Protein AF-A0A8J4UMD3-F1 (afdb_monomer_lite)

Radius of gyration: 13.03 Å; chains: 1; bounding box: 23×27×30 Å

Organism: Clarias magur (NCBI:txid1594786)

InterPro domains:
  IPR013320 Concanavalin A-like lectin/glucanase domain superfamily [SSF49899] (2-55)

pLDDT: mean 90.21, std 7.38, range [60.5, 97.12]

Foldseek 3Di:
DDPDDDDDPDQPDDDDDPADDDPPDDDDDDDDDDPDQKHWDDWHDDPVDIDTDMHD

Structure (mmCIF, N/CA/C/O backbone):
data_AF-A0A8J4UMD3-F1
#
_entry.id   AF-A0A8J4UMD3-F1
#
loop_
_atom_site.group_PDB
_atom_site.id
_atom_site.type_symbol
_atom_site.label_atom_id
_atom_site.label_alt_id
_atom_site.label_comp_id
_atom_site.label_asym_id
_atom_site.label_entity_id
_atom_site.label_seq_id
_atom_site.pdbx_PDB_ins_code
_atom_site.Cartn_x
_atom_site.Cartn_y
_atom_site.Cartn_z
_atom_site.occupancy
_atom_site.B_iso_or_equiv
_atom_site.auth_seq_id
_atom_site.auth_comp_id
_atom_site.auth_asym_id
_atom_site.auth_atom_id
_atom_site.pdbx_PDB_model_num
ATOM 1 N N . SER A 1 1 ? 8.130 13.659 14.793 1.00 60.50 1 SER A N 1
ATOM 2 C CA . SER A 1 1 ? 8.102 13.750 13.322 1.00 60.50 1 SER A CA 1
ATOM 3 C C . SER A 1 1 ? 8.702 12.470 12.775 1.00 60.50 1 SER A C 1
ATOM 5 O O . SER A 1 1 ? 9.785 12.117 13.228 1.00 60.50 1 SER A O 1
ATOM 7 N N . TYR A 1 2 ? 7.997 11.741 11.910 1.00 69.50 2 TYR A N 1
ATOM 8 C CA . TYR A 1 2 ? 8.573 10.596 11.197 1.00 69.50 2 TYR A CA 1
ATOM 9 C C . TYR A 1 2 ? 9.216 11.132 9.911 1.00 69.50 2 TYR A C 1
ATOM 11 O O . TYR A 1 2 ? 8.556 11.831 9.144 1.00 69.50 2 TYR A O 1
ATOM 19 N N . TRP A 1 3 ? 10.505 10.865 9.695 1.00 78.06 3 TRP A N 1
ATOM 20 C CA . TRP A 1 3 ? 11.198 11.233 8.458 1.00 78.06 3 TRP A CA 1
ATOM 21 C C . TRP A 1 3 ? 10.622 10.384 7.310 1.00 78.06 3 TRP A C 1
ATOM 23 O O . TRP A 1 3 ? 10.638 9.161 7.403 1.00 78.06 3 TRP A O 1
ATOM 33 N N . ASN A 1 4 ? 10.075 11.028 6.270 1.00 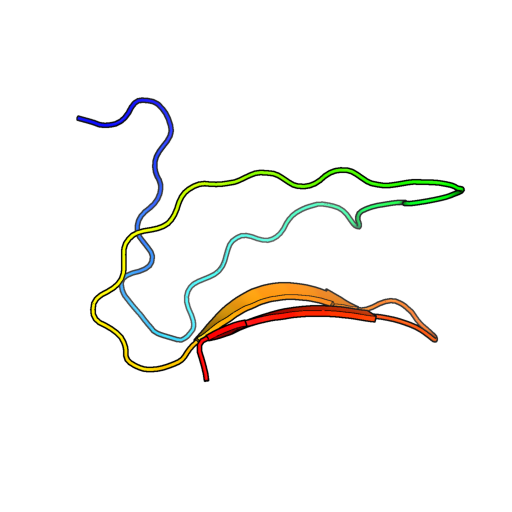86.12 4 ASN A N 1
ATOM 34 C CA . ASN A 1 4 ? 9.443 10.395 5.095 1.00 86.12 4 ASN A CA 1
ATOM 35 C C . ASN A 1 4 ? 8.099 9.676 5.340 1.00 86.12 4 ASN A C 1
ATOM 37 O O . ASN A 1 4 ? 7.837 8.628 4.756 1.00 86.12 4 ASN A O 1
ATOM 41 N N . ALA A 1 5 ? 7.227 10.244 6.175 1.00 92.12 5 ALA A N 1
ATOM 42 C CA . ALA A 1 5 ? 5.839 9.789 6.286 1.00 92.12 5 ALA A CA 1
ATOM 43 C C . ALA A 1 5 ? 4.892 10.593 5.377 1.00 92.12 5 ALA A C 1
ATOM 45 O O . ALA A 1 5 ? 5.069 11.797 5.192 1.00 92.12 5 ALA A O 1
ATOM 46 N N . ALA A 1 6 ? 3.848 9.929 4.879 1.00 93.62 6 ALA A N 1
ATOM 47 C CA . ALA A 1 6 ? 2.709 10.551 4.211 1.00 93.62 6 ALA A CA 1
ATOM 48 C C . ALA A 1 6 ? 1.417 10.224 4.975 1.00 93.62 6 ALA A C 1
ATOM 50 O O . ALA A 1 6 ? 1.293 9.143 5.554 1.00 93.62 6 ALA A O 1
ATOM 51 N N . SER A 1 7 ? 0.462 11.155 4.966 1.00 94.75 7 SER A N 1
ATOM 52 C CA . SER A 1 7 ? -0.859 10.971 5.576 1.00 94.75 7 SER A CA 1
ATOM 53 C C . SER A 1 7 ? -1.942 10.963 4.504 1.00 94.75 7 SER A C 1
ATOM 55 O O . SER A 1 7 ? -2.009 11.869 3.676 1.00 94.75 7 SER A O 1
ATOM 57 N N . PHE A 1 8 ? -2.821 9.967 4.576 1.00 96.75 8 PHE A N 1
ATOM 58 C CA . PHE A 1 8 ? -3.971 9.786 3.694 1.00 96.75 8 PHE A CA 1
ATOM 59 C C . PHE A 1 8 ? -5.238 10.119 4.485 1.00 96.75 8 PHE A C 1
ATOM 61 O O . PHE A 1 8 ? -5.686 9.336 5.318 1.00 96.75 8 PHE A O 1
ATOM 68 N N . ASN A 1 9 ? -5.766 11.331 4.296 1.00 95.62 9 ASN A N 1
ATOM 69 C CA . ASN A 1 9 ? -6.854 11.862 5.131 1.00 95.62 9 ASN A CA 1
ATOM 70 C C . ASN A 1 9 ? -8.254 11.493 4.618 1.00 95.62 9 ASN A C 1
ATOM 72 O O . ASN A 1 9 ? -9.240 11.738 5.310 1.00 95.62 9 ASN A O 1
ATOM 76 N N . THR A 1 10 ? -8.358 10.933 3.411 1.00 95.44 10 THR A N 1
ATOM 77 C CA . THR A 1 10 ? -9.627 10.484 2.828 1.00 95.44 10 THR A CA 1
ATOM 78 C C . THR A 1 10 ? -9.510 9.044 2.324 1.00 95.44 10 THR A C 1
ATOM 80 O O . THR A 1 10 ? -8.426 8.646 1.887 1.00 95.44 10 THR A O 1
ATOM 83 N N . PRO A 1 11 ? -10.610 8.265 2.308 1.00 92.00 11 PRO A N 1
ATOM 84 C CA . PRO A 1 11 ? -10.584 6.875 1.836 1.00 92.00 11 PRO A CA 1
ATOM 85 C C . PRO A 1 11 ? -10.135 6.706 0.378 1.00 92.00 11 PRO A C 1
ATOM 87 O O . PRO A 1 11 ? -9.700 5.630 -0.010 1.00 92.00 11 PRO A O 1
ATOM 90 N N . THR A 1 12 ? -10.253 7.759 -0.433 1.00 94.94 12 THR A N 1
ATOM 91 C CA . THR A 1 12 ? -9.892 7.761 -1.856 1.00 94.94 12 THR A CA 1
ATOM 92 C C . THR A 1 12 ? -8.507 8.341 -2.128 1.00 94.94 12 THR A C 1
ATOM 94 O O . THR A 1 12 ? -8.116 8.430 -3.287 1.00 94.94 12 THR A O 1
ATOM 97 N N . SER A 1 13 ? -7.784 8.815 -1.108 1.00 97.12 13 SER A N 1
ATOM 98 C CA . SER A 1 13 ? -6.442 9.371 -1.307 1.00 97.12 13 SER A CA 1
ATOM 99 C C . SER A 1 13 ? -5.420 8.250 -1.515 1.00 97.12 13 SER A C 1
ATOM 101 O O . SER A 1 13 ? -5.374 7.304 -0.735 1.00 97.12 13 SER A O 1
ATOM 103 N N . TYR A 1 14 ? -4.600 8.358 -2.564 1.00 96.00 14 TYR A N 1
ATOM 104 C CA . TYR A 1 14 ? -3.550 7.392 -2.892 1.00 96.00 14 TYR A CA 1
ATOM 105 C C . TYR A 1 14 ? -2.350 8.080 -3.556 1.00 96.00 14 TYR A C 1
ATOM 107 O O . TYR A 1 14 ? -2.455 9.197 -4.065 1.00 96.00 14 TYR A O 1
ATOM 115 N N . LEU A 1 15 ? -1.203 7.401 -3.548 1.00 94.50 15 LEU A N 1
ATOM 116 C CA . LEU A 1 15 ? -0.040 7.755 -4.358 1.00 94.50 15 LEU A CA 1
ATOM 117 C C . LEU A 1 15 ? 0.072 6.764 -5.510 1.00 94.50 15 LEU A C 1
ATOM 119 O O . LEU A 1 15 ? -0.058 5.559 -5.308 1.00 94.50 15 LEU A O 1
ATOM 123 N N . HIS A 1 16 ? 0.320 7.279 -6.710 1.00 92.62 16 HIS A N 1
ATOM 124 C CA . HIS A 1 16 ? 0.586 6.446 -7.872 1.00 92.62 16 HIS A CA 1
ATOM 125 C C . HIS A 1 16 ? 2.096 6.284 -8.056 1.00 92.62 16 HIS A C 1
ATOM 127 O O . HIS A 1 16 ? 2.824 7.275 -8.133 1.00 92.62 16 HIS A O 1
ATOM 133 N N . PHE A 1 17 ? 2.548 5.037 -8.133 1.00 88.88 17 PHE A N 1
ATOM 134 C CA . PHE A 1 17 ? 3.925 4.670 -8.444 1.00 88.88 17 PHE A CA 1
ATOM 135 C C . PHE A 1 17 ? 3.971 3.993 -9.811 1.00 88.88 17 PHE A C 1
ATOM 137 O O . PHE A 1 17 ? 2.974 3.427 -10.257 1.00 88.88 17 PHE A O 1
ATOM 144 N N . SER A 1 18 ? 5.139 4.015 -10.454 1.00 87.81 18 SER A N 1
ATOM 145 C CA . SER A 1 18 ? 5.385 3.168 -11.622 1.00 87.81 18 SER A CA 1
ATOM 146 C C . SER A 1 18 ? 5.110 1.705 -11.282 1.00 87.81 18 SER A C 1
ATOM 148 O O . SER A 1 18 ? 5.371 1.270 -10.157 1.00 87.81 18 SER A O 1
ATOM 150 N N . THR A 1 19 ? 4.609 0.947 -12.258 1.00 82.88 19 THR A N 1
ATOM 151 C CA . THR A 1 19 ? 4.292 -0.470 -12.081 1.00 82.88 19 THR A CA 1
ATOM 152 C C . THR A 1 19 ? 5.484 -1.225 -11.504 1.00 82.88 19 THR A C 1
ATOM 154 O O . THR A 1 19 ? 6.607 -1.139 -12.000 1.00 82.88 19 THR A O 1
ATOM 157 N N . PHE A 1 20 ? 5.235 -1.966 -10.429 1.00 80.19 20 PHE A N 1
ATOM 158 C CA . PHE A 1 20 ? 6.244 -2.814 -9.815 1.00 80.19 20 PHE A CA 1
ATOM 159 C C . PHE A 1 20 ? 6.450 -4.073 -10.665 1.00 80.19 20 PHE A C 1
ATOM 161 O O . PHE A 1 20 ? 5.513 -4.844 -1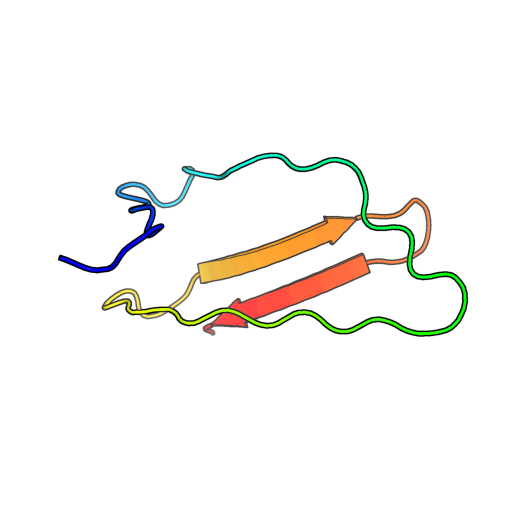0.870 1.00 80.19 20 PHE A O 1
ATOM 168 N N . HIS A 1 21 ? 7.672 -4.261 -11.162 1.00 80.56 21 HIS A N 1
ATOM 169 C CA . HIS A 1 21 ? 8.055 -5.386 -12.013 1.00 80.56 21 HIS A CA 1
ATOM 170 C C . HIS A 1 21 ? 8.761 -6.465 -11.185 1.00 80.56 21 HIS A C 1
ATOM 172 O O . HIS A 1 21 ? 9.986 -6.491 -11.085 1.00 80.56 21 HIS A O 1
ATOM 178 N N . ALA A 1 22 ? 7.975 -7.346 -10.569 1.00 73.88 22 ALA A N 1
ATOM 179 C CA . ALA A 1 22 ? 8.488 -8.533 -9.895 1.00 73.88 22 ALA A CA 1
ATOM 180 C C . ALA A 1 22 ? 8.708 -9.653 -10.919 1.00 73.88 22 ALA A C 1
ATOM 182 O O . ALA A 1 22 ? 7.771 -10.371 -11.249 1.00 73.88 22 ALA A O 1
ATOM 183 N N . GLU A 1 23 ? 9.920 -9.791 -11.457 1.00 80.19 23 GLU A N 1
ATOM 184 C CA . GLU A 1 23 ? 10.201 -10.861 -12.427 1.00 80.19 23 GLU A CA 1
ATOM 185 C C . GLU A 1 23 ? 10.254 -12.239 -11.753 1.00 8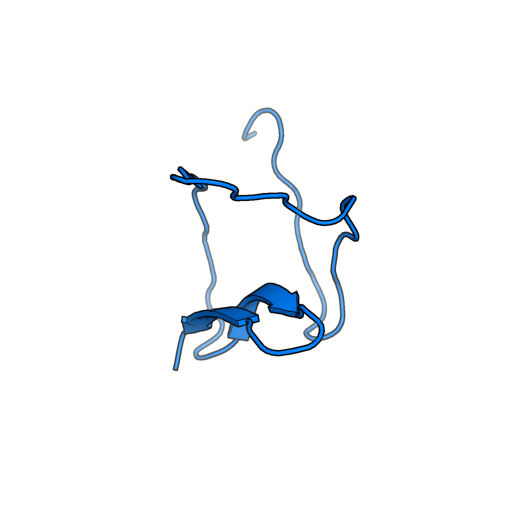0.19 23 GLU A C 1
ATOM 187 O O . GLU A 1 23 ? 9.552 -13.163 -12.154 1.00 80.19 23 GLU A O 1
ATOM 192 N N . THR A 1 24 ? 11.075 -12.386 -10.710 1.00 86.00 24 THR A N 1
ATOM 193 C CA . THR A 1 24 ? 11.291 -13.672 -10.018 1.00 86.00 24 THR A CA 1
ATOM 194 C C . THR A 1 24 ? 11.032 -13.601 -8.518 1.00 86.00 24 THR A C 1
ATOM 196 O O . THR A 1 24 ? 10.588 -14.582 -7.924 1.00 86.00 24 THR A O 1
ATOM 199 N N . SER A 1 25 ? 11.281 -12.450 -7.894 1.00 88.12 25 SER A N 1
ATOM 200 C CA . SER A 1 25 ? 11.047 -12.210 -6.470 1.00 88.12 25 SER A CA 1
ATOM 201 C C . SER A 1 25 ? 10.786 -10.732 -6.192 1.00 88.12 25 SER A C 1
ATOM 203 O O . SER A 1 25 ? 11.159 -9.864 -6.982 1.00 88.12 25 SER A O 1
ATOM 205 N N . ALA A 1 26 ? 10.167 -10.451 -5.048 1.00 88.31 26 ALA A N 1
ATOM 206 C CA . ALA A 1 26 ? 9.771 -9.117 -4.632 1.00 88.31 26 ALA A CA 1
ATOM 207 C C . ALA A 1 26 ? 9.798 -8.971 -3.111 1.00 88.31 26 ALA A C 1
ATOM 209 O O . ALA A 1 26 ? 9.252 -9.822 -2.413 1.00 88.31 26 ALA A O 1
ATOM 210 N N . ASP A 1 27 ? 10.322 -7.844 -2.630 1.00 91.81 27 ASP A N 1
ATOM 211 C CA . ASP A 1 27 ? 10.258 -7.445 -1.226 1.00 91.81 27 ASP A CA 1
ATOM 212 C C . ASP A 1 27 ? 9.641 -6.048 -1.112 1.00 91.81 27 ASP A C 1
ATOM 214 O O . ASP A 1 27 ? 10.125 -5.084 -1.705 1.00 91.81 27 ASP A O 1
ATOM 218 N N . ILE A 1 28 ? 8.561 -5.932 -0.336 1.00 90.75 28 ILE A N 1
ATOM 219 C CA . ILE A 1 28 ? 7.869 -4.666 -0.067 1.00 90.75 28 ILE A CA 1
ATOM 220 C C . ILE A 1 28 ? 7.765 -4.500 1.445 1.00 90.75 28 ILE A C 1
ATOM 222 O O . ILE A 1 28 ? 7.205 -5.351 2.131 1.00 90.75 28 ILE A O 1
ATOM 226 N N . THR A 1 29 ? 8.300 -3.398 1.973 1.00 92.75 29 THR A N 1
ATOM 227 C CA . THR A 1 29 ? 8.281 -3.104 3.412 1.00 92.75 29 THR A CA 1
ATOM 228 C C . THR A 1 29 ? 7.809 -1.681 3.661 1.00 92.75 29 THR A C 1
ATOM 230 O O . THR A 1 29 ? 8.346 -0.730 3.097 1.00 92.75 29 THR A O 1
ATOM 233 N N . PHE A 1 30 ? 6.826 -1.529 4.545 1.00 92.94 30 PHE A N 1
ATOM 234 C CA . PHE A 1 30 ? 6.377 -0.235 5.043 1.00 92.94 30 PHE A CA 1
ATOM 235 C C . PHE A 1 30 ? 5.802 -0.373 6.454 1.00 92.94 30 PHE A C 1
ATOM 237 O O . PHE A 1 30 ? 5.373 -1.447 6.872 1.00 92.94 30 PHE A O 1
ATOM 244 N N . TYR A 1 31 ? 5.768 0.744 7.176 1.00 94.19 31 TYR A N 1
ATOM 245 C CA . TYR A 1 31 ? 5.069 0.862 8.451 1.00 94.19 31 TYR A CA 1
ATOM 246 C C . TYR A 1 31 ? 3.800 1.681 8.246 1.00 94.19 31 TYR A C 1
ATOM 248 O O . TYR A 1 31 ? 3.810 2.667 7.510 1.00 94.19 31 TYR A O 1
ATOM 256 N N . PHE A 1 32 ? 2.718 1.306 8.922 1.00 94.44 32 PHE A N 1
ATOM 257 C CA . PHE A 1 32 ? 1.466 2.053 8.882 1.00 94.44 32 PHE A CA 1
ATOM 258 C C . PHE A 1 32 ? 0.894 2.246 10.287 1.00 94.44 32 PHE A C 1
ATOM 260 O O . PHE A 1 32 ? 1.169 1.483 11.212 1.00 94.44 32 PHE A O 1
ATOM 267 N N . LYS A 1 33 ? 0.079 3.291 10.438 1.00 95.06 33 LYS A N 1
ATOM 268 C CA . LYS A 1 33 ? -0.742 3.542 11.622 1.00 95.06 33 LYS A CA 1
ATOM 269 C C . LYS A 1 33 ? -2.107 4.022 11.150 1.00 95.06 33 LYS A C 1
ATOM 271 O O . LYS A 1 33 ? -2.185 5.010 10.429 1.00 95.06 33 LYS A O 1
ATOM 276 N N . THR A 1 34 ? -3.167 3.339 11.566 1.00 95.81 34 THR A N 1
ATOM 277 C CA . THR A 1 34 ? -4.544 3.692 11.206 1.00 95.81 34 THR A CA 1
ATOM 278 C C . THR A 1 34 ? -5.490 3.436 12.374 1.00 95.81 34 THR A C 1
ATOM 280 O O . THR A 1 34 ? -5.241 2.554 13.193 1.00 95.81 34 THR A O 1
ATOM 283 N N . SER A 1 35 ? -6.558 4.225 12.461 1.00 96.44 35 SER A N 1
ATOM 284 C CA . SER A 1 35 ? -7.732 3.933 13.292 1.00 96.44 35 SER A CA 1
ATOM 285 C C . SER A 1 35 ? -8.914 3.428 12.460 1.00 96.44 35 SER A C 1
ATOM 287 O O . SER A 1 35 ? -9.965 3.130 13.022 1.00 96.44 35 SER A O 1
ATOM 289 N N . ALA A 1 36 ? -8.780 3.386 11.129 1.00 96.81 36 ALA A N 1
ATOM 290 C CA . ALA A 1 36 ? -9.816 2.863 10.252 1.00 96.81 36 ALA A CA 1
ATOM 291 C C . ALA A 1 36 ? -9.922 1.338 10.422 1.00 96.81 36 ALA A C 1
ATOM 293 O O . ALA A 1 36 ? -8.888 0.674 10.510 1.00 96.81 36 ALA A O 1
ATOM 294 N N . PRO A 1 37 ? -11.143 0.778 10.452 1.00 96.50 37 PRO A N 1
ATOM 295 C CA . PRO A 1 37 ? -11.339 -0.658 10.628 1.00 96.50 37 PRO A CA 1
ATOM 296 C C . PRO A 1 37 ? -11.029 -1.466 9.362 1.00 96.50 37 PRO A C 1
ATOM 298 O O . PRO A 1 37 ? -10.787 -2.656 9.467 1.00 96.50 37 PRO A O 1
ATOM 301 N N . HIS A 1 38 ? -11.024 -0.834 8.185 1.00 96.94 38 HIS A N 1
ATOM 302 C CA . HIS A 1 38 ? -10.730 -1.467 6.899 1.00 96.94 38 HIS A CA 1
ATOM 303 C C . HIS A 1 38 ? -10.045 -0.483 5.941 1.00 96.94 38 HIS A C 1
ATOM 305 O O . HIS A 1 38 ? -10.139 0.735 6.118 1.00 96.94 38 HIS A O 1
ATOM 311 N N . GLY A 1 39 ? -9.377 -1.007 4.911 1.00 96.25 39 GLY A N 1
ATOM 312 C CA . GLY A 1 39 ? -8.777 -0.204 3.841 1.00 96.25 39 GLY A CA 1
ATOM 313 C C . GLY A 1 39 ? -7.713 -0.950 3.037 1.00 96.25 39 GLY A C 1
ATOM 314 O O . GLY A 1 39 ? -7.144 -1.930 3.511 1.00 96.25 39 GLY A O 1
ATOM 315 N N . VAL A 1 40 ? -7.430 -0.469 1.824 1.00 96.38 40 VAL A N 1
ATOM 316 C CA . VAL A 1 40 ? -6.363 -0.995 0.955 1.00 96.38 40 VAL A CA 1
ATOM 317 C C . VAL A 1 40 ? -5.098 -0.158 1.149 1.00 96.38 40 VAL A C 1
ATOM 319 O O . VAL A 1 40 ? -5.142 1.063 1.022 1.00 96.38 40 VAL A O 1
ATOM 322 N N . PHE A 1 41 ? -3.974 -0.808 1.454 1.00 95.12 41 PHE A N 1
ATOM 323 C CA . PHE A 1 41 ? -2.674 -0.150 1.653 1.00 95.12 41 PHE A CA 1
ATOM 324 C C . PHE A 1 41 ? -1.781 -0.209 0.416 1.00 95.12 41 PHE A C 1
ATOM 326 O O . PHE A 1 41 ? -0.992 0.700 0.175 1.00 95.12 41 PHE A O 1
ATOM 333 N N . LEU A 1 42 ? -1.890 -1.294 -0.349 1.00 94.75 42 LEU A N 1
ATOM 334 C CA . LEU A 1 42 ? -1.145 -1.516 -1.577 1.00 94.75 42 LEU A CA 1
ATOM 335 C C . LEU A 1 42 ? -2.052 -2.224 -2.569 1.00 94.75 42 LEU A C 1
ATOM 337 O O . LEU A 1 42 ? -2.688 -3.221 -2.226 1.00 94.75 42 LEU A O 1
ATOM 341 N N . GLU A 1 43 ? -2.043 -1.734 -3.798 1.00 93.44 43 GLU A N 1
ATOM 342 C CA . GLU A 1 43 ? -2.633 -2.406 -4.938 1.00 93.44 43 GLU A CA 1
ATOM 343 C C . GLU A 1 43 ? -1.726 -2.221 -6.148 1.00 93.44 43 GLU A C 1
ATOM 345 O O . GLU A 1 43 ? -1.319 -1.106 -6.474 1.00 93.44 43 GLU A O 1
ATOM 350 N N . ASN A 1 44 ? -1.416 -3.327 -6.809 1.00 91.44 44 ASN A N 1
ATOM 351 C CA . ASN A 1 44 ? -0.851 -3.323 -8.144 1.00 91.44 44 ASN A CA 1
ATOM 352 C C . ASN A 1 44 ? -1.609 -4.363 -8.968 1.00 91.44 44 ASN A C 1
ATOM 354 O O . ASN A 1 44 ? -1.659 -5.539 -8.600 1.00 91.44 44 ASN A O 1
ATOM 358 N N . LEU A 1 45 ? -2.240 -3.888 -10.038 1.00 88.19 45 LEU A N 1
ATOM 359 C CA . LEU A 1 45 ? -3.074 -4.663 -10.939 1.00 88.19 45 LEU A CA 1
ATOM 360 C C . LEU A 1 45 ? -2.315 -4.854 -12.254 1.00 88.19 45 LEU A C 1
ATOM 362 O O . LEU A 1 45 ? -2.115 -3.898 -13.006 1.00 88.19 45 LEU A O 1
ATOM 366 N N . GLY A 1 46 ? -1.893 -6.084 -12.519 1.00 84.06 46 GLY A N 1
ATOM 367 C CA . GLY A 1 46 ? -1.396 -6.501 -13.820 1.00 84.06 46 GLY A CA 1
ATOM 368 C C . GLY A 1 46 ? -2.538 -6.882 -14.763 1.00 84.06 46 GLY A C 1
ATOM 369 O O . GLY A 1 46 ? -3.720 -6.826 -14.424 1.00 84.06 46 GLY A O 1
ATOM 370 N N . ASN A 1 47 ? -2.182 -7.295 -15.980 1.00 82.88 47 ASN A N 1
ATOM 371 C CA . ASN A 1 47 ? -3.172 -7.721 -16.975 1.00 82.88 47 ASN A CA 1
ATOM 372 C C . ASN A 1 47 ? -3.878 -9.028 -16.582 1.00 82.88 47 ASN A C 1
ATOM 374 O O . ASN A 1 47 ? -5.030 -9.241 -16.953 1.00 82.88 47 ASN A O 1
ATOM 378 N N . THR A 1 48 ? -3.178 -9.920 -15.879 1.00 85.38 48 THR A N 1
ATOM 379 C CA . THR A 1 48 ? -3.659 -11.271 -15.536 1.00 85.38 48 THR A CA 1
ATOM 380 C C . THR A 1 48 ? -3.515 -11.609 -14.057 1.00 85.38 48 THR A C 1
ATOM 382 O O . THR A 1 48 ? -4.025 -12.634 -13.613 1.00 85.38 48 THR A O 1
ATOM 385 N N . ASP A 1 49 ? -2.818 -10.773 -13.297 1.00 87.12 49 ASP A N 1
ATOM 386 C CA . ASP A 1 49 ? -2.476 -10.977 -11.898 1.00 87.12 49 ASP A CA 1
ATOM 387 C C . ASP A 1 49 ? -2.619 -9.676 -11.104 1.00 87.12 49 ASP A C 1
ATOM 389 O O . ASP A 1 49 ? -2.786 -8.587 -11.652 1.00 87.12 49 ASP A O 1
ATOM 393 N N . PHE A 1 50 ? -2.620 -9.796 -9.781 1.00 90.12 50 PHE A N 1
ATOM 394 C CA . PHE A 1 50 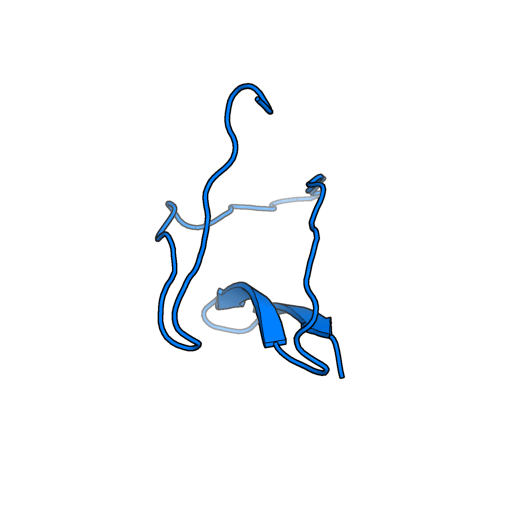? -2.605 -8.641 -8.900 1.00 90.12 50 PHE A CA 1
ATOM 395 C C . PHE A 1 50 ? -1.936 -8.985 -7.576 1.00 90.12 50 PHE A C 1
ATOM 397 O O . PHE A 1 50 ? -1.931 -10.137 -7.135 1.00 90.12 50 PHE A O 1
ATOM 404 N N . ILE A 1 51 ? -1.434 -7.952 -6.910 1.00 90.88 51 ILE A N 1
ATOM 405 C CA . ILE A 1 51 ? -1.085 -7.992 -5.494 1.00 90.88 51 ILE A CA 1
ATOM 406 C C . ILE A 1 51 ? -1.891 -6.920 -4.767 1.00 90.88 51 ILE A C 1
ATOM 408 O O . ILE A 1 51 ? -1.915 -5.756 -5.172 1.00 90.88 51 ILE A O 1
ATOM 412 N N . ARG A 1 52 ? -2.563 -7.321 -3.683 1.00 93.31 52 ARG A N 1
ATOM 413 C CA . ARG A 1 52 ? -3.291 -6.413 -2.797 1.00 93.31 52 ARG A CA 1
ATOM 414 C C . ARG A 1 52 ? -2.969 -6.721 -1.343 1.00 93.31 52 ARG A C 1
ATOM 416 O O . ARG A 1 52 ? -2.997 -7.877 -0.929 1.00 93.31 52 ARG A O 1
ATOM 423 N N . LEU A 1 53 ? -2.727 -5.669 -0.570 1.00 95.25 53 LEU A N 1
ATOM 424 C CA . LEU A 1 53 ? -2.622 -5.734 0.882 1.00 95.25 53 LEU A CA 1
ATOM 425 C C . LEU A 1 53 ? -3.701 -4.844 1.497 1.00 95.25 53 LEU A C 1
ATOM 427 O O . LEU A 1 53 ? -3.722 -3.635 1.258 1.00 95.25 53 LEU A O 1
ATOM 431 N N . GLU A 1 54 ? -4.594 -5.444 2.279 1.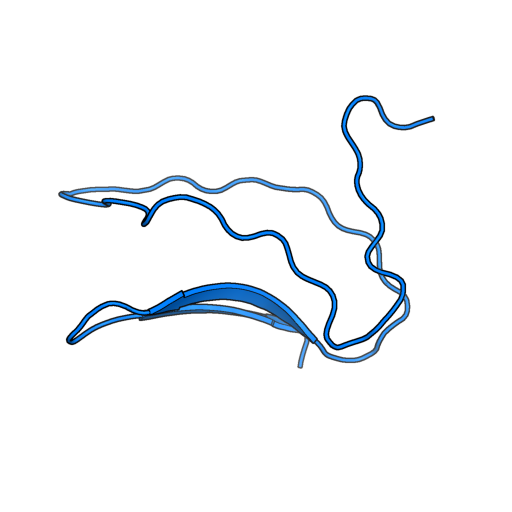00 96.69 54 GLU A N 1
ATOM 432 C CA . GLU A 1 54 ? -5.748 -4.766 2.873 1.00 96.69 54 GLU A CA 1
ATOM 433 C C . GLU A 1 54 ? -5.964 -5.156 4.340 1.00 96.69 54 GLU A C 1
ATOM 435 O O . GLU A 1 54 ? -5.607 -6.254 4.771 1.00 96.69 54 GLU A O 1
ATOM 440 N N . LEU A 1 55 ? -6.568 -4.238 5.092 1.00 96.69 55 LEU A N 1
ATOM 441 C CA . LEU A 1 55 ? -7.181 -4.490 6.392 1.00 96.69 55 LEU A CA 1
ATOM 442 C C . LEU A 1 55 ? -8.675 -4.770 6.176 1.00 96.69 55 LEU A C 1
ATOM 444 O O . LEU A 1 55 ? -9.333 -4.00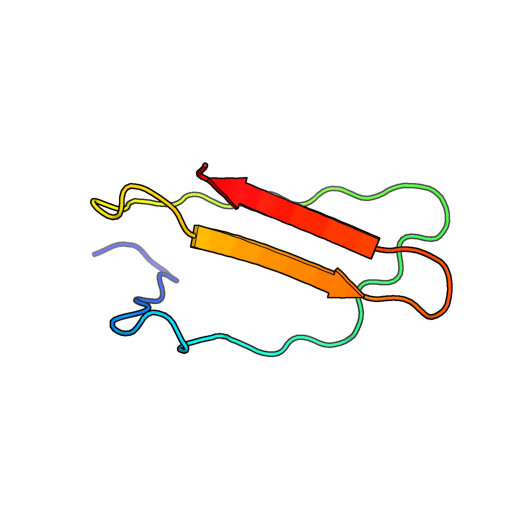1 5.468 1.00 96.69 55 LEU A O 1
ATOM 448 N N . LYS A 1 56 ? -9.187 -5.847 6.780 1.00 92.81 56 LYS A N 1
ATOM 449 C CA . LYS A 1 56 ? -10.593 -6.268 6.703 1.00 92.81 56 LYS A CA 1
ATOM 450 C C . LYS A 1 56 ? -11.337 -6.017 8.004 1.00 92.81 56 LYS A C 1
ATOM 452 O O . LYS A 1 56 ? -10.755 -6.351 9.059 1.00 92.81 56 LYS A O 1
#

Sequence (56 aa):
SYWNAASFNTPTSYLHFSTFHAETSADITFYFKTSAPHGVFLENLGNTDFIRLELK

Secondary structure (DSSP, 8-state):
--TT-----STT-----PPP--SS------------SSEEEEEEE-SS-EEEEEE-